Protein AF-A0A367LT12-F1 (afdb_monomer)

pLDDT: mean 73.14, std 10.53, range [45.66, 87.0]

Organism: Pseudomonas aeruginosa (NCBI:txid287)

Secondary structure (DSSP, 8-state):
--GGGTS-HHHHIIIIIHHHTT-TTEESS--GGGGGGSPPEE-TTS-EE-PPP-TTHHHHT--EE-HHHHT-

Nearest PDB structures (foldseek):
  4gzb-assembly1_A  TM=9.801E-01  e=6.049E-11  Pseudomonas aeruginosa PAO1
  8sdl-assembly1_A  TM=9.752E-01  e=1.585E-10  Pseudomonas aeruginosa
  6fm7-assembly1_A  TM=9.854E-01  e=5.896E-08  Aeromonas enteropelogenes
  5evi-assembly3_C  TM=9.843E-01  e=1.023E-07  Pseudomonas syringae pv. tomato str. DC3000
  5k1f-assembly1_A  TM=9.879E-01  e=3.781E-07  Klebsiella aerogenes

Mean predicted aligned error: 9.07 Å

Solvent-accessible surface area (backbone atoms only — not comparable to full-atom values): 4677 Å² total; per-residue (Å²): 117,38,76,82,70,80,45,60,54,66,60,47,40,64,69,48,49,30,57,76,70,69,27,87,61,47,33,69,72,79,50,80,90,47,50,89,76,56,78,82,40,64,44,100,83,72,42,85,41,70,93,70,92,53,95,64,31,69,84,73,72,31,71,47,65,40,73,72,51,70,73,105

Foldseek 3Di:
DQVVVVDDPQCCCVPPVCVVLVQPFKHLDQDPVCVVVDDFDADPVRHTDDDDDDVCCSVPPRIDGDPVSVVD

InterPro domains:
  IPR001466 Beta-lactamase-related [PF00144] (2-72)
  IPR012338 Beta-lactamase/transpeptidase-like [G3DSA:3.40.710.10] (1-72)
  IPR012338 Beta-lactamase/transpeptidase-like [SSF56601] (2-72)

Radius of gyration: 13.53 Å; Cα contacts (8 Å, |Δi|>4): 59; chains: 1; bounding box: 34×24×31 Å

Sequence (72 aa):
AARSLGQPFERLMEQQVFPALGLEQTHLDVPEAALAQYAQGYGKDDRPLRVGPGPLDAEGYGVKTSAADLLR

Structure (mmCIF, N/CA/C/O backbone):
data_AF-A0A367LT12-F1
#
_entry.id   AF-A0A367LT12-F1
#
loop_
_atom_site.group_PDB
_atom_site.id
_atom_site.type_symbol
_atom_site.label_atom_id
_atom_site.label_alt_id
_atom_site.label_comp_id
_atom_site.label_asym_id
_atom_site.label_entity_id
_atom_site.label_seq_id
_atom_site.pdbx_PDB_ins_code
_atom_site.Cartn_x
_atom_site.Cartn_y
_atom_site.Cartn_z
_atom_site.occupancy
_atom_site.B_iso_or_equiv
_atom_site.auth_seq_id
_atom_site.auth_comp_id
_atom_site.auth_asym_id
_atom_site.auth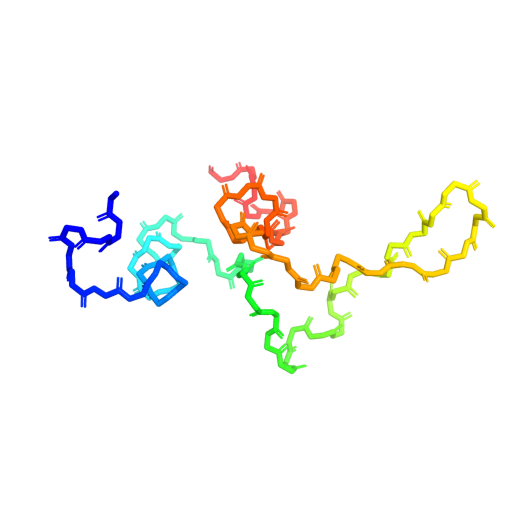_atom_id
_atom_site.pdbx_PDB_model_num
ATOM 1 N N . ALA A 1 1 ? -9.983 10.471 10.590 1.00 52.00 1 ALA A N 1
ATOM 2 C CA . ALA A 1 1 ? -10.874 9.295 10.493 1.00 52.00 1 ALA A CA 1
ATOM 3 C C . ALA A 1 1 ? -10.408 8.127 11.377 1.00 52.00 1 ALA A C 1
ATOM 5 O O . ALA A 1 1 ? -11.199 7.659 12.180 1.00 52.00 1 ALA A O 1
ATOM 6 N N . ALA A 1 2 ? -9.145 7.681 11.324 1.00 52.19 2 ALA A N 1
ATOM 7 C CA . ALA A 1 2 ? -8.681 6.577 12.188 1.00 52.19 2 ALA A CA 1
ATOM 8 C C . ALA A 1 2 ? -8.571 6.940 13.683 1.00 52.19 2 ALA A C 1
ATOM 10 O O . ALA A 1 2 ? -9.011 6.189 14.549 1.00 52.19 2 ALA A O 1
ATOM 11 N N . ARG A 1 3 ? -8.098 8.152 14.000 1.00 51.03 3 ARG A N 1
ATOM 12 C CA . ARG A 1 3 ? -7.955 8.623 15.391 1.00 51.03 3 ARG A CA 1
ATOM 13 C C . ARG A 1 3 ? -9.284 8.707 16.164 1.00 51.03 3 ARG A C 1
ATOM 15 O O . ARG A 1 3 ? -9.283 8.562 17.379 1.00 51.03 3 ARG A O 1
ATOM 22 N N . SER A 1 4 ? -10.414 8.893 15.473 1.00 56.12 4 SER A N 1
ATOM 23 C CA . SER A 1 4 ? -11.763 8.877 16.069 1.00 56.12 4 SER A CA 1
ATOM 24 C C . SER A 1 4 ? -12.292 7.469 16.357 1.00 56.12 4 SER A C 1
ATOM 26 O O . SER A 1 4 ? -13.257 7.334 17.098 1.00 56.12 4 SER A O 1
ATOM 28 N N . LEU A 1 5 ? -11.665 6.432 15.794 1.00 60.69 5 LEU A N 1
ATOM 29 C CA . LEU A 1 5 ? -12.027 5.024 15.989 1.00 60.69 5 LEU A CA 1
ATOM 30 C C . LEU A 1 5 ? -11.101 4.319 16.996 1.00 60.69 5 LEU A C 1
ATOM 32 O O . LEU A 1 5 ? -11.257 3.128 17.244 1.00 60.69 5 LEU A O 1
ATOM 36 N N . GLY A 1 6 ? -10.146 5.045 17.593 1.00 64.94 6 GLY A N 1
ATOM 37 C CA . GLY A 1 6 ? -9.245 4.519 18.624 1.00 64.94 6 GLY A CA 1
ATOM 38 C C . GLY A 1 6 ? -8.257 3.457 18.128 1.00 64.94 6 GLY A C 1
ATOM 39 O O . GLY A 1 6 ? -7.657 2.765 18.945 1.00 64.94 6 GLY A O 1
ATOM 40 N N . GLN A 1 7 ? -8.089 3.315 16.811 1.00 68.31 7 GLN A N 1
ATOM 41 C CA . GLN A 1 7 ? -7.199 2.335 16.186 1.00 68.31 7 GLN A CA 1
ATOM 42 C C . GLN A 1 7 ? -6.145 3.031 15.309 1.00 68.31 7 GLN A C 1
ATOM 44 O O . GLN A 1 7 ? -6.427 4.106 14.766 1.00 68.31 7 GLN A O 1
ATOM 49 N N . PRO A 1 8 ? -4.944 2.437 15.152 1.00 77.25 8 PRO A N 1
ATOM 50 C CA . PRO A 1 8 ? -3.968 2.880 14.156 1.00 77.25 8 PRO A CA 1
ATOM 51 C C . PRO A 1 8 ? -4.584 2.894 12.752 1.00 77.25 8 PRO A C 1
ATOM 53 O O . PRO A 1 8 ? -5.409 2.033 12.428 1.00 77.25 8 PRO A O 1
ATOM 56 N N . PHE A 1 9 ? -4.208 3.878 11.935 1.00 73.44 9 PHE A N 1
ATOM 57 C CA . PHE A 1 9 ? -4.762 4.063 10.593 1.00 73.44 9 PHE A CA 1
ATOM 58 C C . PHE A 1 9 ? -4.512 2.843 9.708 1.00 73.44 9 PHE A C 1
ATOM 60 O O . PHE A 1 9 ? -5.431 2.381 9.036 1.00 73.44 9 PHE A O 1
ATOM 67 N N . GLU A 1 10 ? -3.318 2.262 9.795 1.00 73.94 10 GLU A N 1
ATOM 68 C CA . GLU A 1 10 ? -2.906 1.118 8.989 1.00 73.94 10 GLU A CA 1
ATOM 69 C C . GLU A 1 10 ? -3.792 -0.098 9.261 1.00 73.94 10 GLU A C 1
ATOM 71 O O . GLU A 1 10 ? -4.365 -0.692 8.349 1.00 73.94 10 GLU A O 1
ATOM 76 N N . ARG A 1 11 ? -4.013 -0.390 10.548 1.00 78.00 11 ARG A N 1
ATOM 77 C CA . ARG A 1 11 ? -4.903 -1.468 11.001 1.00 78.00 11 ARG A CA 1
ATOM 78 C C . ARG A 1 11 ? -6.328 -1.282 10.502 1.00 78.00 11 ARG A C 1
ATOM 80 O O 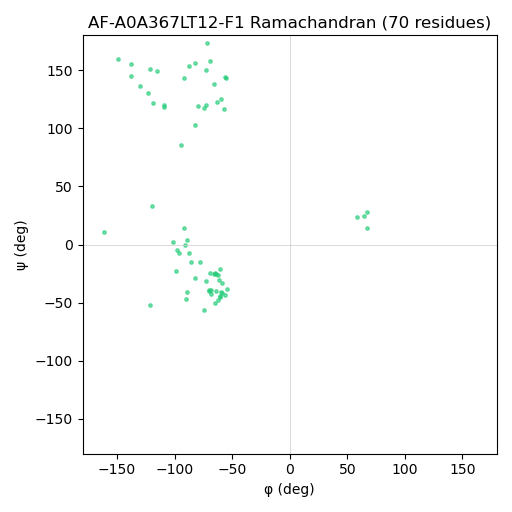. ARG A 1 11 ? -6.967 -2.255 10.116 1.00 78.00 11 ARG A O 1
ATOM 87 N N . LEU A 1 12 ? -6.836 -0.055 10.525 1.00 83.12 12 LEU A N 1
ATOM 88 C CA . LEU A 1 12 ? -8.195 0.217 10.079 1.00 83.12 12 LEU A CA 1
ATOM 89 C C . LEU A 1 12 ? -8.345 0.027 8.564 1.00 83.12 12 LEU A C 1
ATOM 91 O O . LEU A 1 12 ? -9.320 -0.572 8.108 1.00 83.12 12 LEU A O 1
ATOM 95 N N . MET A 1 13 ? -7.370 0.510 7.797 1.00 81.88 13 MET A N 1
ATOM 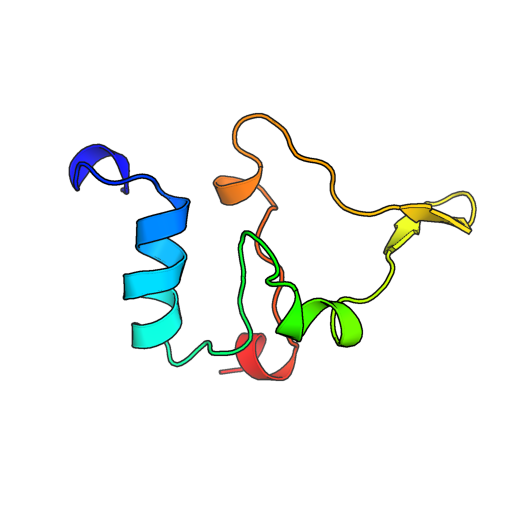96 C CA . MET A 1 13 ? -7.367 0.385 6.344 1.00 81.88 13 MET A CA 1
ATOM 97 C C . MET A 1 13 ? -7.265 -1.079 5.911 1.00 81.88 13 MET A C 1
ATOM 99 O O . MET A 1 13 ? -8.112 -1.542 5.151 1.00 81.88 13 MET A O 1
ATOM 103 N N . GLU A 1 14 ? -6.306 -1.829 6.456 1.00 80.75 14 GLU A N 1
ATOM 104 C CA . GLU A 1 14 ? -6.056 -3.217 6.050 1.00 80.75 14 GLU A CA 1
ATOM 105 C C . GLU A 1 14 ? -7.124 -4.205 6.530 1.00 80.75 14 GLU A C 1
ATOM 107 O O . GLU A 1 14 ? -7.389 -5.191 5.850 1.00 80.75 14 GLU A O 1
ATOM 112 N N . GLN A 1 15 ? -7.759 -3.963 7.682 1.00 82.81 15 GLN A N 1
ATOM 113 C CA . GLN A 1 15 ? -8.705 -4.929 8.261 1.00 82.81 15 GLN A CA 1
ATOM 114 C C . GLN A 1 15 ? -10.170 -4.618 7.986 1.00 82.81 15 GLN A C 1
ATOM 116 O O . GLN A 1 15 ? -11.002 -5.517 8.089 1.00 82.81 15 GLN A O 1
ATOM 121 N N . GLN A 1 16 ? -10.505 -3.362 7.693 1.00 80.69 16 GLN A N 1
ATOM 122 C CA . GLN A 1 16 ? -11.898 -2.953 7.524 1.00 80.69 16 GLN A CA 1
ATOM 123 C C . GLN A 1 16 ? -12.140 -2.366 6.140 1.00 80.69 16 GLN A C 1
ATOM 125 O O . GLN A 1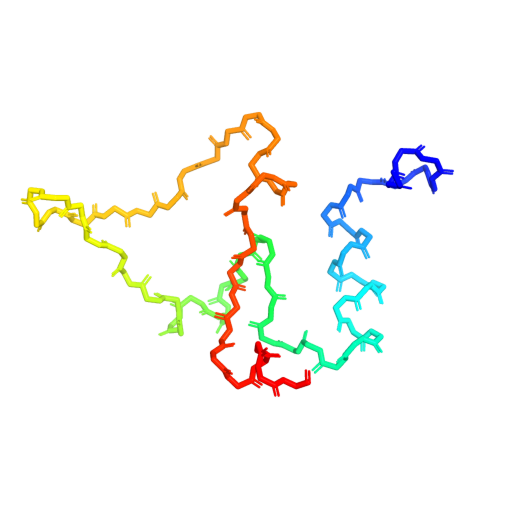 16 ? -13.033 -2.828 5.438 1.00 80.69 16 GLN A O 1
ATOM 130 N N . VAL A 1 17 ? -11.340 -1.381 5.725 1.00 84.12 17 VAL A N 1
ATOM 131 C CA . VAL A 1 17 ? -11.615 -0.628 4.492 1.00 84.12 17 VAL A CA 1
ATOM 132 C C . VAL A 1 17 ? -11.287 -1.441 3.241 1.00 84.12 17 VAL A C 1
ATOM 134 O O . VAL A 1 17 ? -12.175 -1.643 2.417 1.00 84.12 17 VAL A O 1
ATOM 137 N N . PHE A 1 18 ? -10.055 -1.936 3.090 1.00 84.31 18 PHE A N 1
ATOM 138 C CA . PHE A 1 18 ? -9.664 -2.700 1.899 1.00 84.31 18 PHE A CA 1
ATOM 139 C C . PHE A 1 18 ? -10.506 -3.972 1.712 1.00 84.31 18 PHE A C 1
ATOM 141 O O . PHE A 1 18 ? -11.032 -4.157 0.613 1.00 84.31 18 PHE A O 1
ATOM 148 N N . PRO A 1 19 ? -10.771 -4.787 2.756 1.00 85.44 19 PRO A N 1
ATOM 149 C CA . PRO A 1 19 ? -11.638 -5.954 2.609 1.00 85.44 19 PRO A CA 1
ATOM 150 C C . PRO A 1 19 ? -13.082 -5.589 2.243 1.00 85.44 19 PRO A C 1
ATOM 152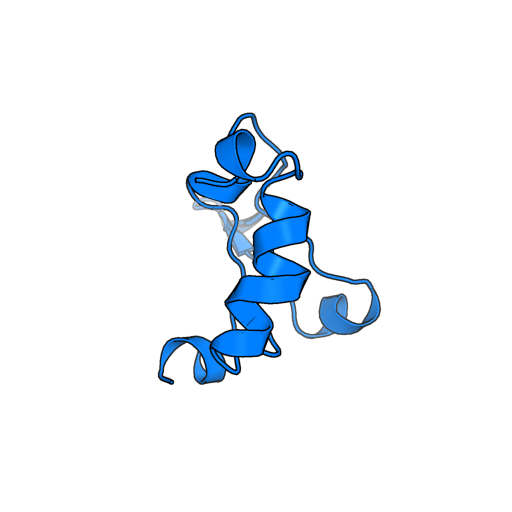 O O . PRO A 1 19 ? -13.678 -6.252 1.399 1.00 85.44 19 PRO A O 1
ATOM 155 N N . ALA A 1 20 ? -13.646 -4.519 2.822 1.00 83.62 20 ALA A N 1
ATOM 156 C CA . ALA A 1 20 ? -15.008 -4.080 2.501 1.00 83.62 20 ALA A CA 1
ATOM 157 C C . ALA A 1 20 ? -15.155 -3.577 1.055 1.00 83.62 20 ALA A C 1
ATOM 159 O O . ALA A 1 20 ? -16.248 -3.638 0.495 1.00 83.62 20 ALA A O 1
ATOM 160 N N . LEU A 1 21 ? -14.063 -3.102 0.452 1.00 83.69 21 LEU A N 1
ATOM 161 C CA . LEU A 1 21 ? -13.999 -2.682 -0.948 1.00 83.69 21 LEU A CA 1
ATOM 162 C C . LEU A 1 21 ? -13.581 -3.821 -1.898 1.00 83.69 21 LEU A C 1
ATOM 164 O O . LEU A 1 21 ? -13.500 -3.610 -3.105 1.00 83.69 21 LEU A O 1
ATOM 168 N N . GLY A 1 22 ? -13.317 -5.027 -1.381 1.00 83.88 22 GLY A N 1
ATOM 169 C CA . GLY A 1 22 ? -12.834 -6.153 -2.183 1.00 83.88 22 GLY A CA 1
ATOM 170 C C . GLY A 1 22 ? -11.426 -5.937 -2.746 1.00 83.88 22 GLY A C 1
ATOM 171 O O . GLY A 1 22 ? -11.106 -6.460 -3.811 1.00 83.88 22 GLY A O 1
ATOM 172 N N . LEU A 1 23 ? -10.602 -5.140 -2.069 1.00 83.50 23 LEU A N 1
ATOM 173 C CA . LEU A 1 23 ? -9.230 -4.829 -2.461 1.00 83.50 23 LEU A CA 1
ATOM 174 C C . LEU A 1 23 ? -8.269 -5.795 -1.754 1.00 83.50 23 LEU A C 1
ATOM 176 O O . LEU A 1 23 ? -7.783 -5.526 -0.657 1.00 83.50 23 LEU A O 1
ATOM 180 N N . GLU A 1 24 ? -8.049 -6.964 -2.352 1.00 81.19 24 GLU A N 1
ATOM 181 C CA . GLU A 1 24 ? -7.277 -8.062 -1.749 1.00 81.19 24 GLU A CA 1
ATOM 182 C C . GLU A 1 24 ? -5.762 -7.944 -1.975 1.00 81.19 24 GLU A C 1
ATOM 184 O O . GLU A 1 24 ? -4.981 -8.630 -1.315 1.00 81.19 24 GLU A O 1
ATOM 189 N N . GLN A 1 25 ? -5.332 -7.098 -2.910 1.00 82.62 25 GLN A N 1
ATOM 190 C CA . GLN A 1 25 ? -3.937 -6.840 -3.285 1.00 82.62 25 GLN A CA 1
ATOM 191 C C . GLN A 1 25 ? -3.572 -5.363 -3.067 1.00 82.62 25 GLN A C 1
ATOM 193 O O . GLN A 1 25 ? -2.788 -4.777 -3.820 1.00 82.62 25 GLN A O 1
ATOM 198 N N . THR A 1 26 ? -4.169 -4.752 -2.043 1.00 79.56 26 THR A N 1
ATOM 199 C CA . THR A 1 26 ? -3.922 -3.372 -1.629 1.00 79.56 26 THR A CA 1
ATOM 200 C C . THR A 1 26 ? -3.385 -3.358 -0.206 1.00 79.56 26 THR A C 1
ATOM 202 O O . THR A 1 26 ? -4.014 -3.874 0.716 1.00 79.56 26 THR A O 1
ATOM 205 N N . HIS A 1 27 ? -2.199 -2.780 -0.031 1.00 80.38 27 HIS A N 1
ATOM 206 C CA . HIS A 1 27 ? -1.426 -2.870 1.204 1.00 80.38 27 HIS A CA 1
ATOM 207 C C . HIS A 1 27 ? -0.811 -1.518 1.560 1.00 80.38 27 HIS A C 1
ATOM 209 O O . HIS A 1 27 ? -0.374 -0.773 0.676 1.00 80.38 27 HIS A O 1
ATOM 215 N N . LEU A 1 28 ? -0.733 -1.220 2.858 1.00 78.31 28 LEU A N 1
ATOM 216 C CA . LEU A 1 28 ? 0.101 -0.126 3.361 1.00 78.31 28 LEU A CA 1
ATOM 217 C C . LEU A 1 28 ? 1.497 -0.673 3.668 1.00 78.31 28 LEU A C 1
ATOM 219 O O . LEU A 1 28 ? 2.493 -0.164 3.138 1.00 78.31 28 LEU A O 1
ATOM 223 N N . ASP A 1 29 ? 1.549 -1.808 4.368 1.00 79.12 29 ASP A N 1
ATOM 224 C CA . ASP A 1 29 ? 2.752 -2.615 4.541 1.00 79.12 29 ASP A CA 1
ATOM 225 C C . ASP A 1 29 ? 2.639 -3.920 3.754 1.00 79.12 29 ASP A C 1
ATOM 227 O O . ASP A 1 29 ? 1.754 -4.742 3.971 1.00 79.12 29 ASP A O 1
ATOM 231 N N . VAL A 1 30 ? 3.547 -4.117 2.795 1.00 77.75 30 VAL A N 1
ATOM 232 C CA . VAL A 1 30 ? 3.502 -5.295 1.921 1.00 77.75 30 VAL A CA 1
ATOM 233 C C . VAL A 1 30 ? 3.969 -6.522 2.712 1.00 77.75 30 VAL A C 1
ATOM 235 O O . VAL A 1 30 ? 5.134 -6.550 3.121 1.00 77.75 30 VAL A O 1
ATOM 238 N N . PRO A 1 31 ? 3.119 -7.548 2.906 1.00 79.94 31 PRO A N 1
ATOM 239 C CA . PRO A 1 31 ? 3.501 -8.752 3.634 1.00 79.94 31 PRO A CA 1
ATOM 240 C C . PRO A 1 31 ? 4.522 -9.580 2.846 1.00 79.94 31 PRO A C 1
ATOM 242 O O . PRO A 1 31 ? 4.588 -9.512 1.618 1.00 79.94 31 PRO A O 1
ATOM 245 N N . GLU A 1 32 ? 5.278 -10.431 3.543 1.00 78.75 32 GLU A N 1
ATOM 246 C CA . GLU A 1 32 ? 6.340 -11.255 2.945 1.00 78.75 32 GLU A CA 1
ATOM 247 C C . GLU A 1 32 ? 5.837 -12.110 1.767 1.00 78.75 32 GLU A C 1
ATOM 249 O O . GLU A 1 32 ? 6.483 -12.190 0.724 1.00 78.75 32 GLU A O 1
ATOM 254 N N . ALA A 1 33 ? 4.619 -12.647 1.882 1.00 80.81 33 ALA A N 1
ATOM 255 C CA . ALA A 1 33 ? 3.961 -13.419 0.828 1.00 80.81 33 ALA A CA 1
ATOM 256 C C . ALA A 1 33 ? 3.665 -12.610 -0.455 1.00 80.81 33 ALA A C 1
ATOM 258 O O . ALA A 1 33 ? 3.578 -13.187 -1.537 1.00 80.81 33 ALA A O 1
ATOM 259 N N . ALA A 1 34 ? 3.528 -11.284 -0.356 1.00 78.25 34 ALA A N 1
ATOM 260 C CA . ALA A 1 34 ? 3.258 -10.392 -1.484 1.00 78.25 34 ALA A CA 1
ATOM 261 C C . ALA A 1 34 ? 4.530 -9.720 -2.035 1.00 78.25 34 ALA A C 1
ATOM 263 O O . ALA A 1 34 ? 4.474 -9.058 -3.071 1.00 78.25 34 ALA A O 1
ATOM 264 N N . LEU A 1 35 ? 5.699 -9.922 -1.408 1.00 79.56 35 LEU A N 1
ATOM 265 C CA . LEU A 1 35 ? 6.959 -9.311 -1.851 1.00 79.56 35 LEU A CA 1
ATOM 266 C C . LEU A 1 35 ? 7.340 -9.685 -3.285 1.00 79.56 35 LEU A C 1
ATOM 268 O O . LEU A 1 35 ? 7.905 -8.853 -3.988 1.00 79.56 35 LEU A O 1
ATOM 272 N N . ALA A 1 36 ? 7.009 -10.900 -3.734 1.00 82.00 36 ALA A N 1
ATOM 273 C CA . ALA A 1 36 ? 7.267 -11.338 -5.107 1.00 82.00 36 ALA A CA 1
ATOM 274 C C . ALA A 1 36 ? 6.473 -10.533 -6.153 1.00 82.00 36 ALA A C 1
ATOM 276 O O . ALA A 1 36 ? 6.894 -10.433 -7.302 1.00 82.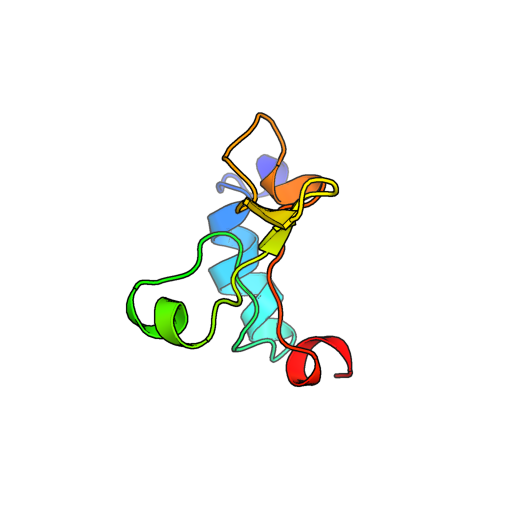00 36 ALA A O 1
ATOM 277 N N . GLN A 1 37 ? 5.341 -9.949 -5.753 1.00 78.69 37 GLN A N 1
ATOM 278 C CA . GLN A 1 37 ? 4.483 -9.119 -6.601 1.00 78.69 37 GLN A CA 1
ATOM 279 C C . GLN A 1 37 ? 4.779 -7.622 -6.431 1.00 78.69 37 GLN A C 1
ATOM 281 O O . GLN A 1 37 ? 4.266 -6.791 -7.181 1.00 78.69 37 GLN A O 1
ATOM 286 N N . TYR A 1 38 ? 5.625 -7.258 -5.463 1.00 79.44 38 TYR A N 1
ATOM 287 C CA . TYR A 1 38 ? 5.991 -5.875 -5.216 1.00 79.44 38 TYR A CA 1
ATOM 288 C C . TYR A 1 38 ? 7.102 -5.442 -6.172 1.00 79.44 38 TYR A C 1
ATOM 290 O O . TYR A 1 38 ? 8.280 -5.765 -5.995 1.00 79.44 38 TYR A O 1
ATOM 298 N N . ALA A 1 39 ? 6.705 -4.690 -7.196 1.00 79.69 39 ALA A N 1
ATOM 299 C CA . ALA A 1 39 ? 7.617 -4.147 -8.188 1.00 79.69 39 ALA A CA 1
ATOM 300 C C . ALA A 1 39 ? 8.734 -3.299 -7.554 1.00 79.69 39 ALA A C 1
ATOM 302 O O . ALA A 1 39 ? 8.532 -2.552 -6.594 1.00 79.69 39 ALA A O 1
ATOM 303 N N . GLN A 1 40 ? 9.926 -3.384 -8.143 1.00 80.75 40 GLN A N 1
ATOM 304 C CA . GLN A 1 40 ? 11.043 -2.516 -7.800 1.00 80.75 40 GLN A CA 1
ATOM 305 C C . GLN A 1 40 ? 10.855 -1.158 -8.486 1.00 80.75 40 GLN A C 1
ATOM 307 O O . GLN A 1 40 ? 10.809 -1.083 -9.711 1.00 80.75 40 GLN A O 1
ATOM 312 N N . GLY A 1 41 ? 10.761 -0.083 -7.703 1.00 78.00 41 GLY A N 1
ATOM 313 C CA . GLY A 1 41 ? 10.802 1.274 -8.242 1.00 78.00 41 GLY A CA 1
ATOM 314 C C . GLY A 1 41 ? 12.217 1.643 -8.686 1.00 78.00 41 GLY A C 1
ATOM 315 O O . GLY A 1 41 ? 13.196 1.163 -8.106 1.00 78.00 41 GLY A O 1
ATOM 316 N N . TYR A 1 42 ? 12.320 2.509 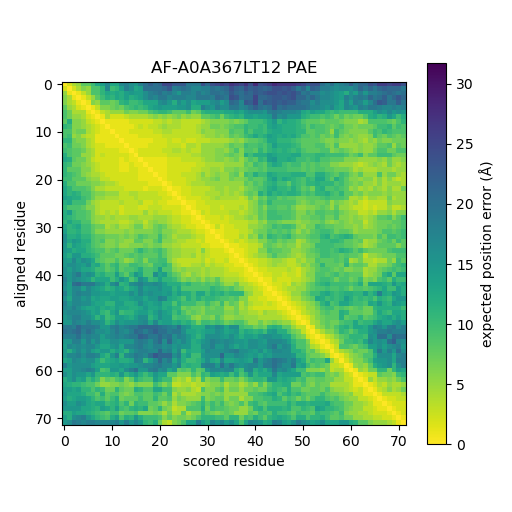-9.690 1.00 77.38 42 TYR A N 1
ATOM 317 C CA . TYR A 1 42 ? 13.579 3.078 -10.166 1.00 77.38 42 TYR A CA 1
ATOM 318 C C . TYR A 1 42 ? 13.504 4.605 -10.093 1.00 77.38 42 TYR A C 1
ATOM 320 O O . TYR A 1 42 ? 12.512 5.214 -10.499 1.00 77.38 42 TYR A O 1
ATOM 328 N N . GLY A 1 43 ? 14.528 5.219 -9.504 1.00 74.81 43 GLY A N 1
ATOM 329 C CA . GLY A 1 43 ? 14.676 6.666 -9.410 1.00 74.81 43 GLY A CA 1
ATOM 330 C C . GLY A 1 43 ? 15.023 7.298 -10.757 1.00 74.81 43 GLY A C 1
ATOM 331 O O . GLY A 1 43 ? 15.306 6.619 -11.739 1.00 74.81 43 GLY A O 1
ATOM 332 N N . LYS A 1 44 ? 15.047 8.633 -10.803 1.00 78.19 44 LYS A N 1
ATOM 333 C CA . LYS A 1 44 ? 15.418 9.386 -12.018 1.00 78.19 44 LYS A CA 1
ATOM 334 C C . LYS A 1 44 ? 16.844 9.094 -12.503 1.00 78.19 44 LYS A C 1
ATOM 336 O O . LYS A 1 44 ? 17.155 9.355 -13.657 1.00 78.19 44 LYS A O 1
ATOM 341 N N . ASP A 1 45 ? 17.699 8.599 -11.616 1.00 87.00 45 ASP A N 1
ATOM 342 C CA . ASP A 1 45 ? 19.068 8.157 -11.877 1.00 87.00 45 ASP A CA 1
ATOM 343 C C . ASP A 1 45 ? 19.164 6.657 -12.215 1.00 87.00 45 ASP A C 1
ATOM 345 O O . ASP A 1 45 ? 20.258 6.100 -12.187 1.00 87.00 45 ASP A O 1
ATOM 349 N N . ASP A 1 46 ? 18.030 6.011 -12.512 1.00 80.69 46 ASP A N 1
ATOM 350 C CA . ASP A 1 46 ? 17.898 4.579 -12.814 1.00 80.69 46 ASP A CA 1
ATOM 351 C C . ASP A 1 46 ? 18.387 3.659 -11.680 1.00 80.69 46 ASP A C 1
ATOM 353 O O . ASP A 1 46 ? 18.746 2.497 -11.874 1.00 80.69 46 ASP A O 1
ATOM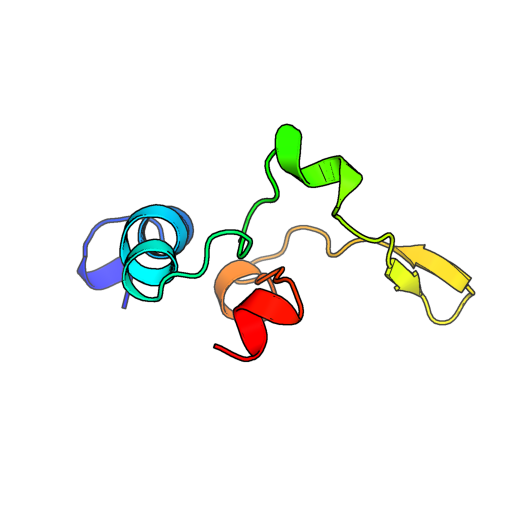 357 N N . ARG A 1 47 ? 18.401 4.177 -10.445 1.00 79.00 47 ARG A N 1
ATOM 358 C CA . ARG A 1 47 ? 18.752 3.397 -9.256 1.00 79.00 47 ARG A CA 1
ATOM 359 C C . ARG A 1 47 ? 17.519 2.783 -8.606 1.00 79.00 47 ARG A C 1
ATOM 361 O O . ARG A 1 47 ? 16.484 3.446 -8.529 1.00 79.00 47 ARG A O 1
ATOM 368 N N . PRO A 1 48 ? 17.620 1.553 -8.072 1.00 79.69 48 PRO A N 1
ATOM 369 C CA . PRO A 1 48 ? 16.507 0.922 -7.384 1.00 79.69 48 PRO A CA 1
ATOM 370 C C . PRO A 1 48 ? 16.123 1.734 -6.141 1.00 79.69 48 PRO A C 1
ATOM 372 O O . PRO A 1 48 ? 16.936 1.952 -5.244 1.00 79.69 48 PRO A O 1
ATOM 375 N N . LEU A 1 49 ? 14.864 2.160 -6.086 1.00 73.75 49 LEU A N 1
ATOM 376 C CA . LEU A 1 49 ? 14.266 2.896 -4.981 1.00 73.75 49 LEU A CA 1
ATOM 377 C C . LEU A 1 49 ? 12.949 2.230 -4.575 1.00 73.75 49 LEU A C 1
ATOM 379 O O . LEU A 1 49 ? 12.126 1.872 -5.415 1.00 73.75 49 LEU A O 1
ATOM 383 N N . ARG A 1 50 ? 12.729 2.083 -3.271 1.00 75.50 50 ARG A N 1
ATOM 384 C CA . ARG A 1 50 ? 11.410 1.783 -2.702 1.00 75.50 50 ARG A CA 1
ATOM 385 C C . ARG A 1 50 ? 10.986 2.973 -1.852 1.00 75.50 50 ARG A C 1
ATOM 387 O O . ARG A 1 50 ? 11.850 3.654 -1.301 1.00 75.50 50 ARG A O 1
ATOM 394 N N . VAL A 1 51 ? 9.680 3.225 -1.751 1.00 66.94 51 VAL A N 1
ATOM 395 C CA . VAL A 1 51 ? 9.157 4.200 -0.783 1.00 66.94 51 VAL A CA 1
ATOM 396 C C . VAL A 1 51 ? 9.622 3.770 0.608 1.00 66.94 51 VAL A C 1
ATOM 398 O O . VAL A 1 51 ? 9.332 2.656 1.044 1.00 66.94 51 VAL A O 1
ATOM 401 N N . GLY A 1 52 ? 10.429 4.625 1.234 1.00 54.53 52 GLY A N 1
ATOM 402 C CA . GLY A 1 52 ? 10.902 4.450 2.601 1.00 54.53 52 GLY A CA 1
ATOM 403 C C . GLY A 1 52 ? 9.907 5.050 3.594 1.00 54.53 52 GLY A C 1
ATOM 404 O O . GLY A 1 52 ? 9.186 5.978 3.220 1.00 54.53 52 GLY A O 1
ATOM 405 N N . PRO A 1 53 ? 9.871 4.538 4.835 1.00 55.88 53 PRO A N 1
ATOM 406 C CA . PRO A 1 53 ? 8.926 5.003 5.832 1.00 55.88 53 PRO A CA 1
ATOM 407 C C . PRO A 1 53 ? 9.191 6.462 6.228 1.00 55.88 53 PRO A C 1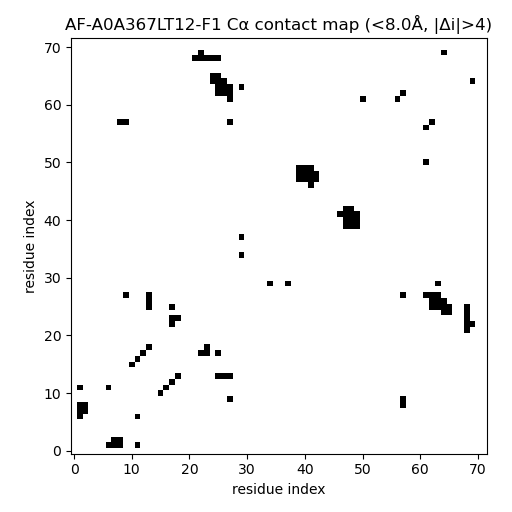
ATOM 409 O O . PRO A 1 53 ? 10.344 6.866 6.412 1.00 55.88 53 PRO A O 1
ATOM 412 N N . GLY A 1 54 ? 8.132 7.252 6.376 1.00 54.03 54 GLY A N 1
ATOM 413 C CA . GLY A 1 54 ? 8.183 8.669 6.742 1.00 54.03 54 GLY A CA 1
ATOM 414 C C . GLY A 1 54 ? 6.946 9.102 7.536 1.00 54.03 54 GLY A C 1
ATOM 415 O O . GLY A 1 54 ? 5.922 8.435 7.492 1.00 54.03 54 GLY A O 1
ATOM 416 N N . PRO A 1 55 ? 6.993 10.211 8.296 1.00 45.66 55 PRO A N 1
ATOM 417 C CA . PRO A 1 55 ? 5.818 10.667 9.038 1.00 45.66 55 PRO A CA 1
ATOM 418 C C . PRO A 1 55 ? 4.642 10.952 8.083 1.00 45.66 55 PRO A C 1
ATOM 420 O O . PRO A 1 55 ? 4.789 11.766 7.172 1.00 45.66 55 PRO A O 1
ATOM 423 N N . LEU A 1 56 ? 3.486 10.316 8.331 1.00 55.31 56 LEU A N 1
ATOM 424 C CA . LEU A 1 56 ? 2.254 10.386 7.517 1.00 55.31 56 LEU A CA 1
ATOM 425 C C . LEU A 1 56 ? 2.385 9.807 6.097 1.00 55.31 56 LEU A C 1
ATOM 427 O O . LEU A 1 56 ? 1.657 10.203 5.183 1.00 55.31 56 LEU A O 1
ATOM 431 N N . ASP A 1 57 ? 3.331 8.898 5.882 1.00 57.00 57 ASP A N 1
ATOM 432 C CA . ASP A 1 57 ? 3.481 8.198 4.611 1.00 57.00 57 ASP A CA 1
ATOM 433 C C . ASP A 1 57 ? 2.234 7.383 4.253 1.00 57.00 57 ASP A C 1
ATOM 435 O O . ASP A 1 57 ? 1.748 7.502 3.131 1.00 57.00 57 ASP A O 1
ATOM 439 N N . ALA A 1 58 ? 1.659 6.644 5.202 1.00 57.75 58 ALA A N 1
ATOM 440 C CA . ALA A 1 58 ? 0.474 5.816 5.015 1.00 57.75 58 ALA A CA 1
ATOM 441 C C . ALA A 1 58 ? -0.727 6.619 4.488 1.00 57.75 58 ALA A C 1
ATOM 443 O O . ALA A 1 58 ? -1.409 6.173 3.565 1.00 57.75 58 ALA A O 1
ATOM 444 N N . GLU A 1 59 ? -0.967 7.818 5.024 1.00 56.53 59 GLU A N 1
ATOM 445 C CA . GLU A 1 59 ? -2.060 8.690 4.587 1.00 56.53 59 GLU A CA 1
ATOM 446 C C . GLU A 1 59 ? -1.727 9.521 3.341 1.00 56.53 59 GLU A C 1
ATOM 448 O O . GLU A 1 59 ? -2.633 9.890 2.593 1.00 56.53 59 GLU A O 1
ATOM 453 N N . GLY A 1 60 ? -0.452 9.856 3.128 1.00 53.19 60 GLY A N 1
ATOM 454 C CA . GLY A 1 60 ? -0.031 10.758 2.057 1.00 53.19 60 GLY A CA 1
ATOM 455 C C . GLY A 1 60 ? 0.268 10.065 0.728 1.00 53.19 60 GLY A C 1
ATOM 456 O O . GLY A 1 60 ? -0.060 10.605 -0.328 1.00 53.19 60 GLY A O 1
ATOM 457 N N . TYR A 1 61 ? 0.928 8.904 0.764 1.00 57.81 61 TYR A N 1
ATOM 458 C CA . TYR A 1 61 ? 1.456 8.232 -0.436 1.00 57.81 61 TYR A CA 1
ATOM 459 C C . TYR A 1 61 ? 1.775 6.730 -0.257 1.00 57.81 61 TYR A C 1
ATOM 461 O O . TYR A 1 61 ? 2.423 6.133 -1.115 1.00 57.81 61 TYR A O 1
ATOM 469 N N . GLY A 1 62 ? 1.362 6.105 0.847 1.00 67.44 62 GLY A N 1
ATOM 470 C CA . GLY A 1 62 ? 1.839 4.783 1.269 1.00 67.44 62 GLY A CA 1
ATOM 471 C C . GLY A 1 62 ? 1.079 3.590 0.690 1.00 67.44 62 GLY A C 1
ATOM 472 O O . GLY A 1 62 ? 1.511 2.453 0.880 1.00 67.44 62 GLY A O 1
ATOM 473 N N . VAL A 1 63 ? -0.029 3.824 -0.021 1.00 74.19 63 VAL A N 1
ATOM 474 C CA . VAL A 1 63 ? -0.852 2.752 -0.598 1.00 74.19 63 VAL A CA 1
ATOM 475 C C . VAL A 1 63 ? -0.142 2.125 -1.796 1.00 74.19 63 VAL A C 1
ATOM 477 O O . VAL A 1 63 ? 0.125 2.785 -2.799 1.00 74.19 63 VAL A O 1
ATOM 480 N N . LYS A 1 64 ? 0.116 0.821 -1.707 1.00 75.19 64 LYS A N 1
ATOM 481 C CA . LYS A 1 64 ? 0.625 -0.012 -2.801 1.00 75.19 64 LYS A CA 1
ATOM 482 C C . LYS A 1 64 ? -0.514 -0.926 -3.237 1.00 75.19 64 LYS A C 1
ATOM 484 O O . LYS A 1 64 ? -1.038 -1.680 -2.423 1.00 75.19 64 LYS A O 1
ATOM 489 N N . THR A 1 65 ? -0.920 -0.836 -4.498 1.00 75.06 65 THR A N 1
ATOM 490 C CA . THR A 1 65 ? -2.072 -1.575 -5.035 1.00 75.06 65 THR A CA 1
ATOM 491 C C . THR A 1 65 ? -1.760 -2.138 -6.416 1.00 75.06 65 THR A C 1
ATOM 493 O O . THR A 1 65 ? -0.886 -1.628 -7.123 1.00 75.06 65 THR A O 1
ATOM 496 N N . SER A 1 66 ? -2.460 -3.203 -6.799 1.00 75.12 66 SER A N 1
ATOM 497 C CA . SER A 1 66 ? -2.405 -3.743 -8.155 1.00 75.12 66 SER A CA 1
ATOM 498 C C . SER A 1 66 ? -3.338 -2.966 -9.092 1.00 75.12 66 SER A C 1
ATOM 500 O O . SER A 1 66 ? -4.335 -2.385 -8.667 1.00 75.12 66 SER A O 1
ATOM 502 N N . ALA A 1 67 ? -3.060 -2.986 -10.398 1.00 74.25 67 ALA A N 1
ATOM 503 C CA . ALA A 1 67 ? -3.957 -2.369 -11.379 1.00 74.25 67 ALA A CA 1
ATOM 504 C C . ALA A 1 67 ? -5.356 -3.016 -11.385 1.00 74.25 67 ALA A C 1
ATOM 506 O O . ALA A 1 67 ? -6.338 -2.336 -11.661 1.00 74.25 67 ALA A O 1
ATOM 507 N N . ALA A 1 68 ? -5.452 -4.312 -11.068 1.00 74.56 68 ALA A N 1
ATOM 508 C CA . ALA A 1 68 ? -6.726 -5.022 -10.988 1.00 74.56 68 ALA A CA 1
ATOM 509 C C . ALA A 1 68 ? -7.580 -4.541 -9.805 1.00 74.56 68 ALA A C 1
ATOM 511 O O . ALA A 1 68 ? -8.785 -4.371 -9.961 1.00 74.56 68 ALA A O 1
ATOM 512 N N . ASP A 1 69 ? -6.948 -4.275 -8.659 1.00 72.81 69 ASP A N 1
ATOM 513 C CA . ASP A 1 69 ? -7.616 -3.712 -7.483 1.00 72.81 69 ASP A CA 1
ATOM 514 C C . ASP A 1 69 ? -8.021 -2.250 -7.709 1.00 72.81 69 ASP A C 1
ATOM 516 O O . ASP A 1 69 ? -9.117 -1.847 -7.337 1.00 72.81 69 ASP A O 1
ATOM 520 N N . LEU A 1 70 ? -7.172 -1.454 -8.365 1.00 74.44 70 LEU A N 1
ATOM 521 C CA . LEU A 1 70 ? -7.444 -0.033 -8.600 1.00 74.44 70 LEU A CA 1
ATOM 522 C C . LEU A 1 70 ? -8.590 0.222 -9.597 1.00 74.44 70 LEU A C 1
ATOM 524 O O . LEU A 1 70 ? -9.201 1.286 -9.565 1.00 74.44 70 LEU A O 1
ATOM 528 N N . LEU A 1 71 ? -8.873 -0.726 -10.491 1.00 74.88 71 LEU A N 1
ATOM 529 C CA . LEU A 1 71 ? -9.926 -0.618 -11.509 1.00 74.88 71 LEU A CA 1
ATOM 530 C C . LEU A 1 71 ? -11.305 -1.122 -11.041 1.00 74.88 71 LEU A C 1
ATOM 532 O O . LEU A 1 71 ? -12.222 -1.187 -11.863 1.00 74.88 71 LEU A O 1
ATOM 536 N N . ARG A 1 72 ? -11.439 -1.519 -9.771 1.00 66.88 72 ARG A N 1
ATOM 537 C CA . ARG A 1 72 ? -12.649 -2.137 -9.214 1.00 66.88 72 ARG A CA 1
ATOM 538 C C . ARG A 1 72 ? -13.711 -1.129 -8.774 1.00 66.88 72 ARG A C 1
ATOM 540 O O . ARG A 1 72 ? -13.349 0.003 -8.383 1.00 66.88 72 ARG A O 1
#